Protein AF-A0A0Q6ZU58-F1 (afdb_monomer_lite)

Foldseek 3Di:
DDDDPVVVVVVVVCCVVVNDDDPVVVDDDPPDDDDDDDDDPVVVVVVVVVVQVVQWDWWADPVGDIDTDRHPPVQQPPWDADPPPRDTTGD

Structure (mmCIF, N/CA/C/O backbone):
data_AF-A0A0Q6ZU58-F1
#
_entry.id   AF-A0A0Q6ZU58-F1
#
loop_
_atom_site.group_PDB
_atom_site.id
_atom_site.type_symbol
_atom_site.label_atom_id
_atom_site.label_alt_id
_atom_site.label_comp_id
_atom_site.label_asym_id
_atom_site.label_entity_id
_atom_site.label_seq_id
_atom_site.pdbx_PDB_ins_code
_atom_site.Cartn_x
_atom_site.Cartn_y
_atom_site.Cartn_z
_atom_site.occupancy
_atom_site.B_iso_or_equiv
_atom_site.auth_seq_id
_atom_site.auth_comp_id
_atom_site.auth_asym_id
_atom_site.auth_atom_id
_atom_site.pdbx_PDB_model_num
ATOM 1 N N . MET A 1 1 ? 15.776 -33.821 -7.324 1.00 52.09 1 MET A N 1
ATOM 2 C CA . MET A 1 1 ? 16.567 -32.744 -7.964 1.00 52.09 1 MET A CA 1
ATOM 3 C C . MET A 1 1 ? 15.982 -32.500 -9.345 1.00 52.09 1 MET A C 1
ATOM 5 O O . MET A 1 1 ? 15.912 -33.447 -10.118 1.00 52.09 1 MET A O 1
ATOM 9 N N . SER A 1 2 ? 15.473 -31.302 -9.636 1.00 75.56 2 SER A N 1
ATOM 10 C CA . SER A 1 2 ? 14.962 -30.986 -10.976 1.00 75.56 2 SER A CA 1
ATOM 11 C C . SER A 1 2 ? 16.122 -30.931 -11.975 1.00 75.56 2 SER A C 1
ATOM 13 O O . SER A 1 2 ? 17.201 -30.425 -11.662 1.00 75.56 2 SER A O 1
ATOM 15 N N . ARG A 1 3 ? 15.921 -31.505 -13.167 1.00 83.94 3 ARG A N 1
ATOM 16 C CA . ARG A 1 3 ? 16.919 -31.528 -14.243 1.00 83.94 3 ARG A CA 1
ATOM 17 C C . ARG A 1 3 ? 17.286 -30.092 -14.626 1.00 83.94 3 ARG A C 1
ATOM 19 O O . ARG A 1 3 ? 16.400 -29.263 -14.826 1.00 83.94 3 ARG A O 1
ATOM 26 N N . VAL A 1 4 ? 18.583 -29.801 -14.716 1.00 82.62 4 VAL A N 1
ATOM 27 C CA . VAL A 1 4 ? 19.064 -28.477 -15.129 1.00 82.62 4 VAL A CA 1
ATOM 28 C C . VAL A 1 4 ? 18.704 -28.257 -16.595 1.00 82.62 4 VAL A C 1
ATOM 30 O O . VAL A 1 4 ? 19.122 -29.011 -17.473 1.00 82.62 4 VAL A O 1
ATOM 33 N N . ASP A 1 5 ? 17.928 -27.211 -16.857 1.00 89.19 5 ASP A N 1
ATOM 34 C CA . ASP A 1 5 ? 17.637 -26.750 -18.209 1.00 89.19 5 ASP A CA 1
ATOM 35 C C . ASP A 1 5 ? 18.824 -25.920 -18.728 1.00 89.19 5 ASP A C 1
ATOM 37 O O . ASP A 1 5 ? 18.967 -24.724 -18.448 1.00 89.19 5 ASP A O 1
ATOM 41 N N . HIS A 1 6 ? 19.716 -26.590 -19.459 1.00 91.81 6 HIS A N 1
ATOM 42 C CA . HIS A 1 6 ? 20.902 -25.976 -20.054 1.00 91.81 6 HIS A CA 1
ATOM 43 C C . HIS A 1 6 ? 20.555 -24.924 -21.107 1.00 91.81 6 HIS A C 1
ATOM 45 O O . HIS A 1 6 ? 21.298 -23.955 -21.249 1.00 91.81 6 HIS A O 1
ATOM 51 N N . HIS A 1 7 ? 19.426 -25.069 -21.807 1.00 90.81 7 HIS A N 1
ATOM 52 C CA . HIS A 1 7 ? 18.991 -24.090 -22.795 1.00 90.81 7 HIS A CA 1
ATOM 53 C C . HIS A 1 7 ? 18.695 -22.762 -22.099 1.00 90.81 7 HIS A C 1
ATOM 55 O O . HIS A 1 7 ? 19.299 -21.741 -22.422 1.00 90.81 7 HIS A O 1
ATOM 61 N N . ARG A 1 8 ? 17.866 -22.792 -21.049 1.00 89.50 8 ARG A N 1
ATOM 62 C CA . ARG A 1 8 ? 17.529 -21.594 -20.268 1.00 89.50 8 ARG A CA 1
ATOM 63 C C . ARG A 1 8 ? 18.757 -20.936 -19.633 1.00 89.50 8 ARG A C 1
ATOM 65 O O . ARG A 1 8 ? 18.835 -19.706 -19.589 1.00 89.50 8 ARG A O 1
ATOM 72 N N . ARG A 1 9 ? 19.718 -21.735 -19.153 1.00 90.56 9 ARG A N 1
ATOM 73 C CA . ARG A 1 9 ? 20.980 -21.232 -18.582 1.00 90.56 9 ARG A CA 1
ATOM 74 C C . ARG A 1 9 ? 21.839 -20.532 -19.635 1.00 90.56 9 ARG A C 1
ATOM 76 O O . ARG A 1 9 ? 22.240 -19.394 -19.421 1.00 90.56 9 ARG A O 1
ATOM 83 N N . ASN A 1 10 ? 22.035 -21.167 -20.788 1.00 92.44 10 ASN A N 1
ATOM 84 C CA . ASN A 1 10 ? 22.827 -20.613 -21.884 1.00 92.44 10 ASN A CA 1
ATOM 85 C C . ASN A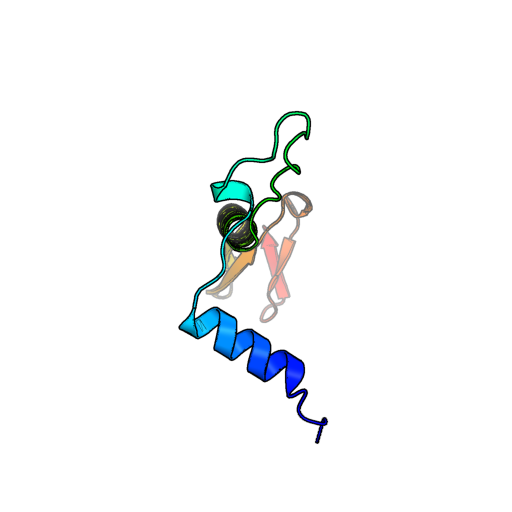 1 10 ? 22.193 -19.339 -22.461 1.00 92.44 10 ASN A C 1
ATOM 87 O O . ASN A 1 10 ? 22.906 -18.381 -22.749 1.00 92.44 10 ASN A O 1
ATOM 91 N N . THR A 1 11 ? 20.860 -19.289 -22.589 1.00 89.19 11 THR A N 1
ATOM 92 C CA . THR A 1 11 ? 20.150 -18.071 -23.013 1.00 89.19 11 THR A CA 1
ATOM 93 C C . THR A 1 11 ? 20.374 -16.930 -22.023 1.00 89.19 11 THR A C 1
ATOM 95 O O . THR A 1 11 ? 20.679 -15.816 -22.439 1.00 89.19 11 THR A O 1
ATOM 98 N N . ARG A 1 12 ? 20.274 -17.198 -20.714 1.00 88.81 12 ARG A N 1
ATOM 99 C CA . ARG A 1 12 ? 20.528 -16.192 -19.673 1.00 88.81 12 ARG A CA 1
ATOM 100 C C . ARG A 1 12 ? 21.963 -15.665 -19.730 1.00 88.81 12 ARG A C 1
ATOM 102 O O . ARG A 1 12 ? 22.151 -14.455 -19.667 1.00 88.81 12 ARG A O 1
ATOM 109 N N . ASP A 1 13 ? 22.948 -16.550 -19.865 1.00 92.00 13 ASP A N 1
ATOM 110 C CA . ASP A 1 13 ? 24.360 -16.159 -19.941 1.00 92.00 13 ASP A CA 1
ATOM 111 C C . ASP A 1 13 ? 24.651 -15.339 -21.200 1.00 92.00 13 ASP A C 1
ATOM 113 O O . ASP A 1 13 ? 25.391 -14.357 -21.141 1.00 92.00 13 ASP A O 1
ATOM 117 N N . ARG A 1 14 ? 24.030 -15.694 -22.333 1.00 89.75 14 ARG A N 1
ATOM 118 C CA . ARG A 1 14 ? 24.127 -14.914 -23.570 1.00 89.75 14 ARG A CA 1
ATOM 119 C C . ARG A 1 14 ? 23.585 -13.498 -23.374 1.00 89.75 14 ARG A C 1
ATOM 121 O O . ARG A 1 14 ? 24.313 -12.550 -23.647 1.00 89.75 14 ARG A O 1
ATOM 128 N N . VAL A 1 15 ? 22.366 -13.360 -22.846 1.00 90.75 15 VAL A N 1
ATOM 129 C CA . VAL A 1 15 ? 21.738 -12.051 -22.581 1.00 90.75 15 VAL A CA 1
ATOM 130 C C . VAL A 1 15 ? 22.561 -11.225 -21.588 1.00 90.75 15 VAL A C 1
ATOM 132 O O . VAL A 1 15 ? 22.708 -10.023 -21.763 1.00 90.75 15 VAL A O 1
ATOM 135 N N . ALA A 1 16 ? 23.149 -11.851 -20.565 1.00 87.19 16 ALA A N 1
ATOM 136 C CA . ALA A 1 16 ? 23.985 -11.145 -19.595 1.00 87.19 16 ALA A CA 1
ATOM 137 C C . ALA A 1 16 ? 25.301 -10.616 -20.194 1.00 87.19 16 ALA A C 1
ATOM 139 O O . ALA A 1 16 ? 25.774 -9.563 -19.778 1.00 87.19 16 ALA A O 1
ATOM 140 N N . ARG A 1 17 ? 25.906 -11.343 -21.145 1.00 89.50 17 ARG A N 1
ATOM 141 C CA . ARG A 1 17 ? 27.183 -10.960 -21.775 1.00 89.50 17 ARG A CA 1
ATOM 142 C C . ARG A 1 17 ? 27.018 -9.991 -22.938 1.00 89.50 17 ARG A C 1
ATOM 144 O O . ARG A 1 17 ? 27.834 -9.095 -23.095 1.00 89.50 17 ARG A O 1
ATOM 151 N N . GLN A 1 18 ? 26.023 -10.234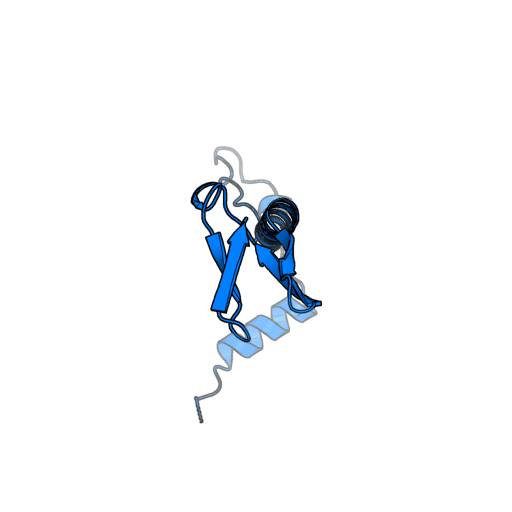 -23.783 1.00 89.38 18 GLN A N 1
ATOM 152 C CA . GLN A 1 18 ? 25.833 -9.520 -25.048 1.00 89.38 18 GLN A CA 1
ATOM 153 C C . GLN A 1 18 ? 24.749 -8.444 -24.949 1.00 89.38 18 GLN A C 1
ATOM 155 O O . GLN A 1 18 ? 24.599 -7.650 -25.869 1.00 89.38 18 GLN A O 1
ATOM 160 N N . GLY A 1 19 ? 24.008 -8.405 -23.839 1.00 82.81 19 GLY A N 1
ATOM 161 C CA . GLY A 1 19 ? 22.808 -7.593 -23.721 1.00 82.81 19 GLY A CA 1
ATOM 162 C C . GLY A 1 19 ? 21.632 -8.203 -24.482 1.00 82.81 19 GLY A C 1
ATOM 163 O O . GLY A 1 19 ? 21.669 -9.340 -24.961 1.00 82.81 19 GLY A O 1
ATOM 164 N N . SER A 1 20 ? 20.552 -7.437 -24.563 1.00 82.88 20 SER A N 1
ATOM 165 C CA . SER A 1 20 ? 19.405 -7.737 -25.411 1.00 82.88 20 SER A CA 1
ATOM 166 C C . SER A 1 20 ? 18.964 -6.456 -26.090 1.00 82.88 20 SER A C 1
ATOM 168 O O . SER A 1 20 ? 18.711 -5.467 -25.403 1.00 82.88 20 SER A O 1
ATOM 170 N N . ASP A 1 21 ? 18.819 -6.513 -27.404 1.00 76.62 21 ASP A N 1
ATOM 171 C CA . ASP A 1 21 ? 18.271 -5.423 -28.192 1.00 76.62 21 ASP A CA 1
ATOM 172 C C . ASP A 1 21 ? 16.763 -5.325 -27.959 1.00 76.62 21 ASP A C 1
ATOM 174 O O . ASP A 1 21 ? 16.015 -6.297 -28.116 1.00 76.62 21 ASP A O 1
ATOM 178 N N . ASN A 1 22 ? 16.305 -4.149 -27.542 1.00 71.94 22 ASN A N 1
ATOM 179 C CA . ASN A 1 22 ? 14.887 -3.889 -27.386 1.00 71.94 22 ASN A CA 1
ATOM 180 C C . ASN A 1 22 ? 14.321 -3.470 -28.740 1.00 71.94 22 ASN A C 1
ATOM 182 O O . ASN A 1 22 ? 14.703 -2.445 -29.287 1.00 71.94 22 ASN A O 1
ATOM 186 N N . ILE A 1 23 ? 13.363 -4.230 -29.269 1.00 68.88 23 ILE A N 1
ATOM 187 C CA . ILE A 1 23 ? 12.728 -3.925 -30.560 1.00 68.88 23 ILE A CA 1
ATOM 188 C C . ILE A 1 23 ? 12.033 -2.553 -30.590 1.00 68.88 23 ILE A C 1
ATOM 190 O O . ILE A 1 23 ? 11.789 -2.009 -31.662 1.00 68.88 23 ILE A O 1
ATOM 194 N N . LEU A 1 24 ? 11.733 -1.977 -29.422 1.00 63.66 24 LEU A N 1
ATOM 195 C CA . LEU A 1 24 ? 11.224 -0.610 -29.310 1.00 63.66 24 LEU A CA 1
ATOM 196 C C . LEU A 1 24 ? 12.281 0.450 -29.665 1.00 63.66 24 LEU A C 1
ATOM 198 O O . LEU A 1 24 ? 11.899 1.533 -30.100 1.00 63.66 24 LEU A O 1
ATOM 202 N N . ASP A 1 25 ? 13.572 0.141 -29.523 1.00 68.38 25 ASP A N 1
ATOM 203 C CA . ASP A 1 25 ? 14.679 1.075 -29.770 1.00 68.38 25 ASP A CA 1
ATOM 204 C C . ASP A 1 25 ? 15.015 1.188 -31.268 1.00 68.38 25 ASP A C 1
ATOM 206 O O . ASP A 1 25 ? 15.576 2.188 -31.707 1.00 68.38 25 ASP A O 1
ATOM 210 N N . PHE A 1 26 ? 14.634 0.189 -32.072 1.00 67.44 26 PHE A N 1
ATOM 211 C CA . PHE A 1 26 ? 14.954 0.123 -33.505 1.00 67.44 26 PHE A CA 1
ATOM 212 C C . PHE A 1 26 ? 13.879 0.733 -34.412 1.00 67.44 26 PHE A C 1
ATOM 214 O O . PHE A 1 26 ? 14.080 0.817 -35.622 1.00 67.44 26 PHE A O 1
ATOM 221 N N . GLY A 1 27 ? 12.755 1.183 -33.841 1.00 60.25 27 GLY A N 1
ATOM 222 C CA . GLY A 1 27 ? 11.578 1.582 -34.608 1.00 60.25 27 GLY A CA 1
ATOM 223 C C . GLY A 1 27 ? 10.947 0.385 -35.328 1.00 60.25 27 GLY A C 1
ATOM 224 O O . GLY A 1 27 ? 11.615 -0.538 -35.788 1.00 60.25 27 GLY A O 1
ATOM 225 N N . LEU A 1 28 ? 9.620 0.351 -35.415 1.00 65.44 28 LEU A N 1
ATOM 226 C CA . LEU A 1 28 ? 8.972 -0.685 -36.219 1.00 65.44 28 LEU A CA 1
ATOM 227 C C . LEU A 1 28 ? 9.140 -0.361 -37.707 1.00 65.44 28 LEU A C 1
ATOM 229 O O . LEU A 1 28 ? 9.039 0.814 -38.074 1.00 65.44 28 LEU A O 1
ATOM 233 N N . PRO A 1 29 ? 9.347 -1.368 -38.576 1.00 66.50 29 PRO A N 1
ATOM 234 C CA . PRO A 1 29 ? 9.261 -1.152 -40.014 1.00 66.50 29 PRO A CA 1
ATOM 235 C C . PRO A 1 29 ? 7.901 -0.517 -40.345 1.00 66.50 29 PRO A C 1
ATOM 237 O O . PRO A 1 29 ? 6.873 -0.878 -39.762 1.00 66.50 29 PRO A O 1
ATOM 240 N N . GLY A 1 30 ? 7.918 0.485 -41.230 1.00 67.50 30 GLY A N 1
ATOM 241 C CA . GLY A 1 30 ? 6.763 1.339 -41.512 1.00 67.50 30 GLY A CA 1
ATOM 242 C C . GLY A 1 30 ? 5.488 0.544 -41.819 1.00 67.50 30 GLY A C 1
ATOM 243 O O . GLY A 1 30 ? 5.525 -0.445 -42.545 1.00 67.50 30 GLY A O 1
ATOM 244 N N . GLY A 1 31 ? 4.359 0.985 -41.256 1.00 68.06 31 GLY A N 1
ATOM 245 C CA . GLY A 1 31 ? 3.041 0.359 -41.440 1.00 68.06 31 GLY A CA 1
ATOM 246 C C . GLY A 1 31 ? 2.563 -0.520 -40.279 1.00 68.06 31 GLY A C 1
ATOM 247 O O . GLY A 1 31 ? 1.407 -0.935 -40.282 1.00 68.06 31 GLY A O 1
ATOM 248 N N . LEU A 1 32 ? 3.396 -0.766 -39.261 1.00 71.50 32 LEU A N 1
ATOM 249 C CA . LEU A 1 32 ? 2.998 -1.495 -38.053 1.00 71.50 32 LEU A CA 1
ATOM 250 C C . LEU A 1 32 ? 2.773 -0.548 -36.873 1.00 71.50 32 LEU A C 1
ATOM 252 O O . LEU A 1 32 ? 3.629 0.266 -36.527 1.00 71.50 32 LEU A O 1
ATOM 256 N N . THR A 1 33 ? 1.618 -0.675 -36.219 1.00 70.94 33 THR A N 1
ATOM 257 C CA . THR A 1 33 ? 1.337 0.047 -34.977 1.00 70.94 33 THR A CA 1
ATOM 258 C C . THR A 1 33 ? 2.162 -0.563 -33.842 1.00 70.94 33 THR A C 1
ATOM 260 O O . THR A 1 33 ? 2.111 -1.784 -33.654 1.00 70.94 33 THR A O 1
ATOM 263 N N . PRO A 1 34 ? 2.903 0.238 -33.055 1.00 69.56 34 PRO A N 1
ATOM 264 C CA . PRO A 1 34 ? 3.630 -0.294 -31.919 1.00 69.56 34 PRO A CA 1
ATOM 265 C C . PRO A 1 34 ? 2.718 -0.995 -30.916 1.00 69.56 34 PRO A C 1
ATOM 267 O O . PRO A 1 34 ? 1.636 -0.483 -30.610 1.00 69.56 34 PRO A O 1
ATOM 270 N N . PRO A 1 35 ? 3.140 -2.158 -30.378 1.00 76.62 35 PRO A N 1
ATOM 271 C CA . PRO A 1 35 ? 2.418 -2.805 -29.299 1.00 76.62 35 PRO A CA 1
ATOM 272 C C . PRO A 1 35 ? 2.237 -1.829 -28.140 1.00 76.62 35 PRO A C 1
ATOM 274 O O . PRO A 1 35 ? 3.179 -1.144 -27.735 1.00 76.62 35 PRO A O 1
ATOM 277 N N . ARG A 1 36 ? 1.029 -1.787 -27.574 1.00 79.75 36 ARG A N 1
ATOM 278 C CA . ARG A 1 36 ? 0.745 -0.961 -26.399 1.00 79.75 36 ARG A CA 1
ATOM 279 C C . ARG A 1 36 ? 1.692 -1.363 -25.269 1.00 79.75 36 ARG A C 1
ATOM 281 O O . ARG A 1 36 ? 1.619 -2.489 -24.771 1.00 79.75 36 ARG A O 1
ATOM 288 N N . GLN A 1 37 ? 2.572 -0.445 -24.871 1.00 78.88 37 GLN A N 1
ATOM 289 C CA . GLN A 1 37 ? 3.498 -0.691 -23.773 1.00 78.88 37 GLN A CA 1
ATOM 290 C C . GLN A 1 37 ? 2.706 -0.956 -22.494 1.00 78.88 37 GLN A C 1
ATOM 292 O O . GLN A 1 37 ? 1.843 -0.174 -22.090 1.00 78.88 37 GLN A O 1
ATOM 297 N N . ARG A 1 38 ? 2.974 -2.106 -21.876 1.00 82.50 38 ARG A N 1
ATOM 298 C CA . ARG A 1 38 ? 2.402 -2.447 -20.576 1.00 82.50 38 ARG A CA 1
ATOM 299 C C . ARG A 1 38 ? 3.216 -1.762 -19.489 1.00 82.50 38 ARG A C 1
ATOM 301 O O . ARG A 1 38 ? 4.439 -1.694 -19.577 1.00 82.50 38 ARG A O 1
ATOM 308 N N . VAL A 1 39 ? 2.523 -1.312 -18.449 1.00 87.38 39 VAL A N 1
ATOM 309 C CA . VAL A 1 39 ? 3.146 -0.774 -17.238 1.00 87.38 39 VAL A CA 1
ATOM 310 C C . VAL A 1 39 ? 4.143 -1.803 -16.701 1.00 87.38 39 VAL A C 1
ATOM 312 O O . VAL A 1 39 ? 3.835 -2.996 -16.604 1.00 87.38 39 VAL A O 1
ATOM 315 N N . THR A 1 40 ? 5.362 -1.357 -16.402 1.00 90.19 40 THR A N 1
ATOM 316 C CA . THR A 1 40 ? 6.407 -2.259 -15.917 1.00 90.19 40 THR A CA 1
ATOM 317 C C . THR A 1 40 ? 6.028 -2.835 -14.553 1.00 90.19 40 THR A C 1
ATOM 319 O O . THR A 1 40 ? 5.315 -2.224 -13.758 1.00 90.19 40 THR A O 1
ATOM 322 N N . LYS A 1 41 ? 6.563 -4.012 -14.221 1.00 90.94 41 LYS A N 1
ATOM 323 C CA . LYS A 1 41 ? 6.368 -4.590 -12.884 1.00 90.94 41 LYS A CA 1
ATOM 324 C C . LYS A 1 41 ? 6.918 -3.685 -11.773 1.00 90.94 41 LYS A C 1
ATOM 326 O O . LYS A 1 41 ? 6.387 -3.699 -10.667 1.00 90.94 41 LYS A O 1
ATOM 331 N N . ALA A 1 42 ? 7.986 -2.937 -12.054 1.00 89.56 42 ALA A N 1
ATOM 332 C CA . ALA A 1 42 ? 8.591 -2.013 -11.101 1.00 89.56 42 ALA A CA 1
ATOM 333 C C . ALA A 1 42 ? 7.657 -0.834 -10.798 1.00 89.56 42 ALA A C 1
ATOM 335 O O . ALA A 1 42 ? 7.407 -0.551 -9.631 1.00 89.56 42 ALA A O 1
ATOM 336 N N . SER A 1 43 ? 7.066 -0.224 -11.828 1.00 89.94 43 SER A N 1
ATOM 337 C CA . SER A 1 43 ? 6.101 0.864 -11.642 1.00 89.94 43 SER A CA 1
ATOM 338 C C . SER A 1 43 ? 4.830 0.392 -10.933 1.00 89.94 43 SER A C 1
ATOM 340 O O . SER A 1 43 ? 4.395 1.048 -9.997 1.00 89.94 43 SER A O 1
ATOM 342 N N . LEU A 1 44 ? 4.317 -0.805 -11.248 1.00 93.12 44 LEU A N 1
ATOM 343 C CA . LEU A 1 44 ? 3.180 -1.376 -10.507 1.00 93.12 44 LEU A CA 1
ATOM 344 C C . LEU A 1 44 ? 3.491 -1.599 -9.017 1.00 93.12 44 LEU A C 1
ATOM 346 O O . LEU A 1 44 ? 2.621 -1.420 -8.171 1.00 93.12 44 LEU A O 1
ATOM 350 N N . ARG A 1 45 ? 4.724 -1.991 -8.671 1.00 92.12 45 ARG A N 1
ATOM 351 C CA . ARG A 1 45 ? 5.139 -2.119 -7.263 1.00 92.12 45 ARG A CA 1
ATOM 352 C C . ARG A 1 45 ? 5.194 -0.764 -6.562 1.00 92.12 45 ARG A C 1
ATOM 354 O O . ARG A 1 45 ? 4.689 -0.660 -5.453 1.00 92.12 45 ARG A O 1
ATOM 361 N N . ALA A 1 46 ? 5.737 0.258 -7.220 1.00 90.25 46 ALA A N 1
ATOM 362 C CA . ALA A 1 46 ? 5.791 1.614 -6.676 1.00 90.25 46 ALA A CA 1
ATOM 363 C C . ALA A 1 46 ? 4.382 2.207 -6.455 1.00 90.25 46 ALA A C 1
ATOM 365 O O . ALA A 1 46 ? 4.104 2.817 -5.422 1.00 90.25 46 ALA A O 1
ATOM 366 N N . GLU A 1 47 ? 3.458 1.976 -7.389 1.00 89.88 47 GLU A N 1
ATOM 367 C CA . GLU A 1 47 ? 2.049 2.365 -7.245 1.00 89.88 47 GLU A CA 1
ATOM 368 C C . GLU A 1 47 ? 1.379 1.651 -6.061 1.00 89.88 47 GLU A C 1
ATOM 370 O O . GLU A 1 47 ? 0.668 2.274 -5.274 1.00 89.88 47 GLU A O 1
ATOM 375 N N . LEU A 1 48 ? 1.645 0.354 -5.875 1.00 89.62 48 LEU A N 1
ATOM 376 C CA . LEU A 1 48 ? 1.130 -0.390 -4.723 1.00 89.62 48 LEU A CA 1
ATOM 377 C C . LEU A 1 48 ? 1.712 0.117 -3.402 1.00 89.62 48 LEU A C 1
ATOM 379 O O . LEU A 1 48 ? 0.965 0.294 -2.443 1.00 89.62 48 LEU A O 1
ATOM 383 N N . GLU A 1 49 ? 3.015 0.380 -3.342 1.00 89.56 49 GLU A N 1
ATOM 384 C CA . GLU A 1 49 ? 3.669 0.916 -2.146 1.00 89.56 49 GLU A CA 1
ATOM 385 C C . GLU A 1 49 ? 3.064 2.267 -1.749 1.00 89.56 49 GLU A C 1
ATOM 387 O O . GLU A 1 49 ? 2.619 2.435 -0.612 1.00 89.56 49 GLU A O 1
ATOM 392 N N . THR A 1 50 ? 2.928 3.197 -2.695 1.00 88.06 50 THR A N 1
ATOM 393 C CA . THR A 1 50 ? 2.304 4.503 -2.427 1.00 88.06 50 THR A CA 1
ATOM 394 C C . THR A 1 50 ? 0.845 4.374 -1.979 1.00 88.06 50 THR A C 1
ATOM 396 O O . THR A 1 50 ? 0.455 4.999 -0.989 1.00 88.06 50 THR A O 1
ATOM 399 N N . ALA A 1 51 ? 0.056 3.508 -2.621 1.00 87.31 51 ALA A N 1
ATOM 400 C CA . ALA A 1 51 ? -1.321 3.238 -2.214 1.00 87.31 51 ALA A CA 1
ATOM 401 C C . ALA A 1 51 ? -1.403 2.630 -0.803 1.00 87.31 51 ALA A C 1
ATOM 403 O O . ALA A 1 51 ? -2.252 3.033 -0.007 1.00 87.31 51 ALA A O 1
ATOM 404 N N . THR A 1 52 ? -0.508 1.696 -0.458 1.00 87.12 52 THR A N 1
ATOM 405 C CA . THR A 1 52 ? -0.469 1.096 0.885 1.00 87.12 52 THR A CA 1
ATOM 406 C C . THR A 1 52 ? -0.128 2.119 1.962 1.00 87.12 52 THR A C 1
ATOM 408 O O . THR A 1 52 ? -0.805 2.153 2.987 1.00 87.12 52 THR A O 1
ATOM 411 N N . VAL A 1 53 ? 0.831 3.016 1.716 1.00 84.62 53 VAL A N 1
ATOM 412 C CA . VAL A 1 53 ? 1.189 4.084 2.662 1.00 84.62 53 VAL A CA 1
ATOM 413 C C . VAL A 1 53 ? -0.005 4.999 2.950 1.00 84.62 53 VAL A C 1
ATOM 415 O O . VAL A 1 53 ? -0.268 5.325 4.107 1.00 84.62 53 VAL A O 1
ATOM 418 N N . GLN A 1 54 ? -0.781 5.363 1.924 1.00 85.06 54 GLN A N 1
ATOM 419 C CA . GLN A 1 54 ? -1.956 6.231 2.078 1.00 85.06 54 GLN A CA 1
ATOM 420 C C . GLN A 1 54 ? -3.052 5.626 2.969 1.00 85.06 54 GLN A C 1
ATOM 422 O O . GLN A 1 54 ? -3.779 6.361 3.644 1.00 85.06 54 GLN A O 1
ATOM 427 N N . ILE A 1 55 ? -3.185 4.297 2.972 1.00 86.44 55 ILE A N 1
ATOM 428 C CA . ILE A 1 55 ? -4.202 3.590 3.763 1.00 86.44 55 ILE A CA 1
ATOM 429 C C . ILE A 1 55 ? -3.681 3.106 5.120 1.00 86.44 55 ILE A C 1
ATOM 431 O O . ILE A 1 55 ? -4.484 2.750 5.982 1.00 86.44 55 ILE A O 1
ATOM 435 N N . THR A 1 56 ? -2.365 3.076 5.341 1.00 90.12 56 THR A N 1
ATOM 436 C CA . THR A 1 56 ? -1.794 2.667 6.631 1.00 90.12 56 THR A CA 1
ATOM 437 C C . THR A 1 56 ? -1.973 3.731 7.707 1.00 90.12 56 THR A C 1
ATOM 439 O O . THR A 1 56 ? -1.659 4.903 7.510 1.00 90.12 56 THR A O 1
ATOM 442 N N . ARG A 1 57 ? -2.460 3.312 8.877 1.00 88.38 57 ARG A N 1
ATOM 443 C CA . ARG A 1 57 ? -2.603 4.145 10.076 1.00 88.38 57 ARG A CA 1
ATOM 444 C C . ARG A 1 57 ? -1.951 3.456 11.269 1.00 88.38 57 ARG A C 1
ATOM 446 O O . ARG A 1 57 ? -1.890 2.227 11.333 1.00 88.38 57 ARG A O 1
ATOM 453 N N . LEU A 1 58 ? -1.489 4.261 12.222 1.00 90.31 58 LEU A N 1
ATOM 454 C CA . LEU A 1 58 ? -1.073 3.793 13.540 1.00 90.31 58 LEU A CA 1
ATOM 455 C C . LEU A 1 58 ? -2.277 3.847 14.485 1.00 90.31 58 LEU A C 1
ATOM 457 O O . LEU A 1 58 ? -2.896 4.898 14.635 1.00 90.31 58 LEU A O 1
ATOM 461 N N . ILE A 1 59 ? -2.595 2.721 15.115 1.00 88.88 59 ILE A N 1
ATOM 462 C CA . ILE A 1 59 ? -3.769 2.565 15.975 1.00 88.88 59 ILE A CA 1
ATOM 463 C C . ILE A 1 59 ? -3.303 2.259 17.388 1.00 88.88 59 ILE A C 1
ATOM 465 O O . ILE A 1 59 ? -2.441 1.399 17.592 1.00 88.88 59 ILE A O 1
ATOM 469 N N . HIS A 1 60 ? -3.896 2.949 18.358 1.00 90.19 60 HIS A N 1
ATOM 470 C CA . HIS A 1 60 ? -3.566 2.832 19.771 1.00 90.19 60 HIS A CA 1
ATOM 471 C C . HIS A 1 60 ? -4.718 2.198 20.540 1.00 90.19 60 HIS A C 1
ATOM 473 O O . HIS A 1 60 ? -5.852 2.665 20.483 1.00 90.19 60 HIS A O 1
ATOM 479 N N . CYS A 1 61 ? -4.422 1.143 21.291 1.00 90.69 61 CYS A N 1
ATOM 480 C CA . CYS A 1 61 ? -5.368 0.554 22.224 1.00 90.69 61 CYS A CA 1
ATOM 481 C C . CYS A 1 61 ? -5.209 1.163 23.622 1.00 90.69 61 CYS A C 1
ATOM 483 O O . CYS A 1 61 ? -4.108 1.530 24.027 1.00 90.69 61 CYS A O 1
ATOM 485 N N . GLN A 1 62 ? -6.295 1.187 24.397 1.00 85.81 62 GLN A N 1
ATOM 486 C CA . GLN A 1 62 ? -6.312 1.673 25.783 1.00 85.81 62 GLN A CA 1
ATOM 487 C C . GLN A 1 62 ? -5.358 0.904 26.711 1.00 85.81 62 GLN A C 1
ATOM 489 O O . GLN A 1 62 ? -4.859 1.459 27.680 1.00 85.81 62 GLN A O 1
ATOM 494 N N . CYS A 1 63 ? -5.052 -0.355 26.395 1.00 88.88 63 CYS A N 1
ATOM 495 C CA . CYS A 1 63 ? -4.071 -1.157 27.130 1.00 88.88 63 CYS A CA 1
ATOM 496 C C . CYS A 1 63 ? -2.601 -0.823 26.789 1.00 88.88 63 CYS A C 1
ATOM 498 O O . CYS A 1 63 ? -1.703 -1.539 27.220 1.00 88.88 63 CYS A O 1
ATOM 500 N N . GLY A 1 64 ? -2.341 0.217 25.986 1.00 87.81 64 GLY A N 1
ATOM 501 C CA . GLY A 1 64 ? -0.995 0.688 25.636 1.00 87.81 64 GLY A CA 1
ATOM 502 C C . GLY A 1 64 ? -0.374 0.036 24.394 1.00 87.81 64 GLY 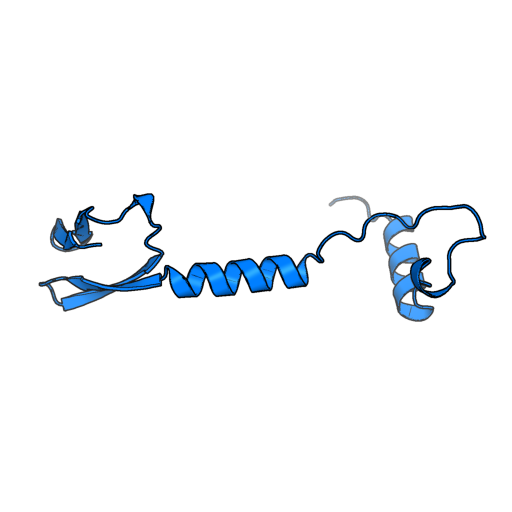A C 1
ATOM 503 O O . GLY A 1 64 ? 0.717 0.423 23.976 1.00 87.81 64 GLY A O 1
ATOM 504 N N . HIS A 1 65 ? -1.051 -0.925 23.759 1.00 88.12 65 HIS A N 1
ATOM 505 C CA . HIS A 1 65 ? -0.558 -1.541 22.525 1.00 88.12 65 HIS A CA 1
ATOM 506 C C . HIS A 1 65 ? -0.764 -0.637 21.306 1.00 88.12 65 HIS A C 1
ATOM 508 O O . HIS A 1 65 ? -1.774 0.060 21.190 1.00 88.12 65 HIS A O 1
ATOM 514 N N . ARG A 1 66 ? 0.179 -0.717 20.364 1.00 90.19 66 ARG A N 1
ATOM 515 C CA . ARG A 1 66 ? 0.138 -0.010 19.082 1.00 90.19 66 ARG A CA 1
ATOM 516 C C . ARG A 1 66 ? 0.299 -0.982 17.922 1.00 90.19 66 ARG A C 1
ATOM 518 O O . ARG A 1 66 ? 1.097 -1.913 18.015 1.00 90.19 66 ARG A O 1
ATOM 525 N N . ALA A 1 67 ? -0.438 -0.751 16.842 1.00 88.00 67 ALA A N 1
ATOM 526 C CA . ALA A 1 67 ? -0.328 -1.522 15.610 1.00 88.00 67 ALA A CA 1
ATOM 527 C C . ALA A 1 67 ? -0.374 -0.593 14.396 1.00 88.00 67 ALA A C 1
ATOM 529 O O . ALA A 1 67 ? -1.171 0.344 14.360 1.00 88.00 67 ALA A O 1
ATOM 530 N N . THR A 1 68 ? 0.468 -0.871 13.403 1.00 90.75 68 THR A N 1
ATOM 531 C CA . THR A 1 68 ? 0.395 -0.228 12.087 1.00 90.75 68 THR A CA 1
ATOM 532 C C . THR A 1 68 ? -0.440 -1.119 11.185 1.00 90.75 68 THR A C 1
ATOM 534 O O . THR A 1 68 ? -0.061 -2.262 10.931 1.00 90.75 68 THR A O 1
ATOM 537 N N . VAL A 1 69 ? -1.590 -0.624 10.733 1.00 88.44 69 VAL A N 1
ATOM 538 C CA . VAL A 1 69 ? -2.564 -1.426 9.982 1.00 88.44 69 VAL A CA 1
ATOM 539 C C . VAL A 1 69 ? -3.010 -0.661 8.743 1.00 88.44 69 VAL A C 1
ATOM 541 O O . VAL A 1 69 ? -3.267 0.539 8.806 1.00 88.44 69 VAL A O 1
ATOM 544 N N . ALA A 1 70 ? -3.102 -1.351 7.608 1.00 90.38 70 ALA A N 1
ATOM 545 C CA . ALA A 1 70 ? -3.710 -0.814 6.397 1.00 90.38 70 ALA A CA 1
ATOM 546 C C . ALA A 1 70 ? -5.238 -0.840 6.539 1.00 90.38 70 ALA A C 1
ATOM 548 O O . ALA A 1 70 ? -5.826 -1.916 6.639 1.00 90.38 70 ALA A O 1
ATOM 549 N N . ILE A 1 71 ? -5.876 0.331 6.552 1.00 88.12 71 ILE A N 1
ATOM 550 C CA . ILE A 1 71 ? -7.331 0.462 6.663 1.00 88.12 71 ILE A CA 1
ATOM 551 C C . ILE A 1 71 ? -7.886 0.883 5.301 1.00 88.12 71 ILE A C 1
ATOM 553 O O . ILE A 1 71 ? -7.866 2.070 4.958 1.00 88.12 71 ILE A O 1
ATOM 557 N N . PRO A 1 72 ? -8.387 -0.070 4.495 1.00 87.56 72 PRO A N 1
ATOM 558 C CA . PRO A 1 72 ? -9.045 0.263 3.241 1.00 87.56 72 PRO A CA 1
ATOM 559 C C . PRO A 1 72 ? -10.347 1.033 3.503 1.00 87.56 72 PRO A C 1
ATOM 561 O O . PRO A 1 72 ? -10.954 0.924 4.569 1.00 87.56 72 PRO A O 1
ATOM 564 N N . ALA A 1 73 ? -10.830 1.779 2.505 1.00 85.38 73 ALA A N 1
ATOM 565 C CA . ALA A 1 73 ? -12.048 2.587 2.634 1.00 85.38 73 ALA A CA 1
ATOM 566 C C . ALA A 1 73 ? -13.279 1.769 3.078 1.00 85.38 73 ALA A C 1
ATOM 568 O O . ALA A 1 73 ? -14.106 2.269 3.835 1.00 85.38 73 ALA A O 1
ATOM 569 N N . SER A 1 74 ? -13.354 0.494 2.684 1.00 87.25 74 SER A N 1
ATOM 570 C CA . SER A 1 74 ? -14.395 -0.459 3.093 1.00 87.25 74 SER A CA 1
ATOM 571 C C . SER A 1 74 ? -14.437 -0.748 4.597 1.00 87.25 74 SER A C 1
ATOM 573 O O . SER A 1 74 ? -15.400 -1.336 5.083 1.00 87.25 74 SER A O 1
ATOM 575 N N . TRP A 1 75 ? -13.375 -0.420 5.334 1.00 86.44 75 TRP A N 1
ATOM 576 C CA . TRP A 1 75 ? -13.273 -0.632 6.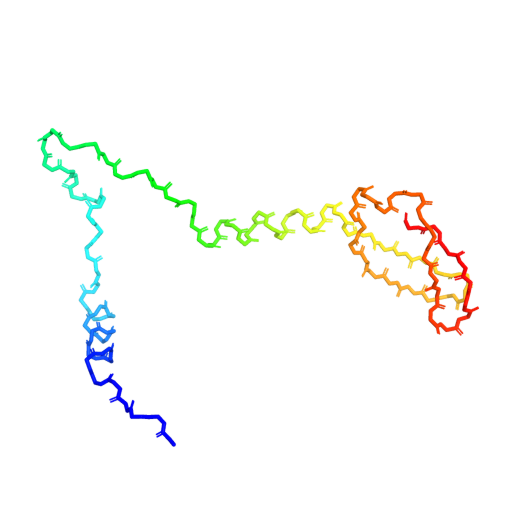779 1.00 86.44 75 TRP A CA 1
ATOM 577 C C . TRP A 1 75 ? -13.497 0.646 7.589 1.00 86.44 75 TRP A C 1
ATOM 579 O O . TRP A 1 75 ? -13.489 0.580 8.817 1.00 86.44 75 TRP A O 1
ATOM 589 N N . ARG A 1 76 ? -13.741 1.793 6.940 1.00 83.19 76 ARG A N 1
ATOM 590 C CA . ARG A 1 76 ? -14.075 3.036 7.648 1.00 83.19 76 ARG A CA 1
ATOM 591 C C . ARG A 1 76 ? -15.284 2.819 8.560 1.00 83.19 76 ARG A C 1
ATOM 593 O O . ARG A 1 76 ? -16.292 2.259 8.139 1.00 83.19 76 ARG A O 1
ATOM 600 N N . GLY A 1 77 ? -15.164 3.256 9.813 1.00 83.75 77 GLY A N 1
ATOM 601 C CA . GLY A 1 77 ? -16.215 3.120 10.826 1.00 83.75 77 GLY A CA 1
ATOM 602 C C . GLY A 1 77 ? -16.323 1.730 11.461 1.00 83.75 77 GLY A C 1
ATOM 603 O O . GLY A 1 77 ? -17.169 1.527 12.330 1.00 83.75 77 GLY A O 1
ATOM 604 N N . ARG A 1 78 ? -15.478 0.763 11.075 1.00 89.69 78 ARG A N 1
ATOM 605 C CA . ARG A 1 78 ? -15.387 -0.516 11.789 1.00 89.69 78 ARG A CA 1
ATOM 606 C C . ARG A 1 78 ? -14.567 -0.367 13.065 1.00 89.69 78 ARG A C 1
ATOM 608 O O . ARG A 1 78 ? -13.698 0.492 13.176 1.00 89.69 78 ARG A O 1
ATOM 615 N N . MET A 1 79 ? -14.829 -1.257 14.019 1.00 90.88 79 MET A N 1
ATOM 616 C CA . MET A 1 79 ? -13.998 -1.395 15.209 1.00 90.88 79 MET A CA 1
ATOM 617 C C . MET A 1 79 ? -13.048 -2.580 15.061 1.00 90.88 79 MET A C 1
ATOM 619 O O . MET A 1 79 ? -13.460 -3.676 14.681 1.00 90.88 79 MET A O 1
ATOM 623 N N . LEU A 1 80 ? -11.790 -2.364 15.414 1.00 89.94 80 LEU A N 1
ATOM 624 C CA . LEU A 1 80 ? -10.761 -3.383 15.524 1.00 89.94 80 LEU A CA 1
ATOM 625 C C . LEU A 1 80 ? -10.718 -3.921 16.950 1.00 89.94 80 LEU A C 1
ATOM 627 O O . LEU A 1 80 ? -10.879 -3.175 17.914 1.00 89.94 80 LEU A O 1
ATOM 631 N N . LYS A 1 81 ? -10.489 -5.225 17.086 1.00 91.56 81 LYS A N 1
ATOM 632 C CA . LYS A 1 81 ? -10.361 -5.899 18.378 1.00 91.56 81 LYS A CA 1
ATOM 633 C C . LYS A 1 81 ? -8.883 -6.020 18.745 1.00 91.56 81 LYS A C 1
ATOM 635 O O . LYS A 1 81 ? -8.096 -6.542 17.958 1.00 91.56 81 LYS A O 1
ATOM 640 N N . CYS A 1 82 ? -8.505 -5.570 19.939 1.00 91.06 82 CYS A N 1
ATOM 641 C CA . CYS A 1 82 ? -7.173 -5.841 20.471 1.00 91.06 82 CYS A CA 1
ATOM 642 C C . CYS A 1 82 ? -7.042 -7.329 20.816 1.00 91.06 82 CYS A C 1
ATOM 644 O O . CYS A 1 82 ? -7.858 -7.849 21.567 1.00 91.06 82 CYS A O 1
ATOM 646 N N . SER A 1 83 ? -5.998 -8.003 20.332 1.00 88.75 83 SER A N 1
ATOM 647 C CA . SER 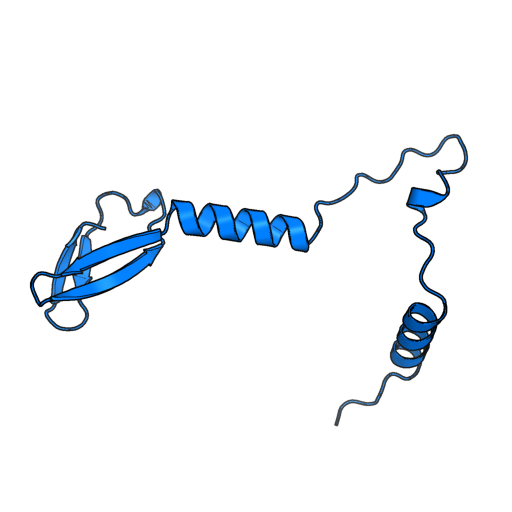A 1 83 ? -5.756 -9.425 20.623 1.00 88.75 83 SER A CA 1
ATOM 648 C C . SER A 1 83 ? -5.363 -9.717 22.075 1.00 88.75 83 SER A C 1
ATOM 650 O O . SER A 1 83 ? -5.373 -10.875 22.478 1.00 88.75 83 SER A O 1
ATOM 652 N N . LYS A 1 84 ? -4.977 -8.693 22.850 1.00 88.88 84 LYS A N 1
ATOM 653 C CA . LYS A 1 84 ? -4.521 -8.846 24.240 1.00 88.88 84 LYS A CA 1
ATOM 654 C C . LYS A 1 84 ? -5.604 -8.565 25.278 1.00 88.88 84 LYS A C 1
ATOM 656 O O . LYS A 1 84 ? -5.697 -9.299 26.250 1.00 88.88 84 LYS A O 1
ATOM 661 N N . CYS A 1 85 ? -6.365 -7.481 25.117 1.00 91.12 85 CYS A N 1
ATOM 662 C CA . CYS A 1 85 ? -7.363 -7.051 26.105 1.00 91.12 85 CYS A CA 1
ATOM 663 C C . CYS A 1 85 ? -8.803 -7.106 25.590 1.00 91.12 85 CYS A C 1
ATOM 665 O O . CYS A 1 85 ? -9.706 -6.641 26.277 1.00 91.12 85 CYS A O 1
ATOM 667 N N . ASP A 1 86 ? -9.016 -7.588 24.364 1.00 90.00 86 ASP A N 1
ATOM 668 C CA . ASP A 1 86 ? -10.321 -7.693 23.708 1.00 90.00 86 ASP A CA 1
ATOM 669 C C . ASP A 1 86 ? -11.105 -6.377 23.537 1.00 90.00 86 ASP A C 1
ATOM 671 O O . ASP A 1 86 ? -12.198 -6.375 22.964 1.00 90.00 86 ASP A O 1
ATOM 675 N N . ALA A 1 87 ? -10.523 -5.241 23.934 1.00 88.25 87 ALA A N 1
ATOM 676 C CA . ALA A 1 87 ? -11.111 -3.925 23.754 1.00 88.25 87 ALA A CA 1
ATOM 677 C C . ALA A 1 87 ? -11.252 -3.580 22.268 1.00 88.25 87 ALA A C 1
ATOM 679 O O . ALA A 1 87 ? -10.405 -3.923 21.432 1.00 88.25 87 ALA A O 1
ATOM 680 N N . ARG A 1 88 ? -12.334 -2.867 21.952 1.00 91.06 88 ARG A N 1
ATOM 681 C CA . ARG A 1 88 ? -12.644 -2.408 20.602 1.00 91.06 88 ARG A CA 1
ATOM 682 C C . ARG A 1 88 ? -12.129 -0.986 20.401 1.00 91.06 88 ARG A C 1
ATOM 684 O O . ARG A 1 88 ? -12.448 -0.099 21.185 1.00 91.06 88 ARG A O 1
ATOM 691 N N . VAL A 1 89 ? -11.355 -0.775 19.344 1.00 88.94 89 VAL A N 1
ATOM 692 C CA . VAL A 1 89 ? -10.746 0.511 18.978 1.00 88.94 89 VAL A CA 1
ATOM 693 C C . VAL A 1 89 ? -11.244 0.890 17.583 1.00 88.94 89 VAL A C 1
ATOM 695 O O . VAL A 1 89 ? -11.367 -0.007 16.749 1.00 88.94 89 VAL A O 1
ATOM 698 N N . PRO A 1 90 ? -11.573 2.158 17.292 1.00 85.88 90 PRO A N 1
ATOM 699 C CA . PRO A 1 90 ? -11.893 2.558 15.923 1.00 85.88 90 PRO A CA 1
ATOM 700 C C . PRO A 1 90 ? -10.724 2.244 14.975 1.00 85.88 90 PRO A C 1
ATOM 702 O O . PRO A 1 90 ? -9.564 2.417 15.354 1.00 85.88 90 PRO A O 1
ATOM 705 N N . ALA A 1 91 ? -11.056 1.740 13.780 1.00 80.81 91 ALA A N 1
ATOM 706 C CA . ALA A 1 91 ? -10.121 1.613 12.665 1.00 80.81 91 ALA A CA 1
ATOM 707 C C . ALA A 1 91 ? -9.755 3.010 12.149 1.00 80.81 91 ALA A C 1
ATOM 709 O O . ALA A 1 91 ? -10.662 3.697 11.624 1.00 80.81 91 ALA A O 1
#

Radius of gyration: 24.88 Å; chains: 1; bounding box: 43×39×69 Å

Sequence (91 aa):
MSRVDHHRRNTRDRVARQGSDNILDFGLPGGLTPPRQRVTKASLRAELETATVQITRLIHCQCGHRATVAIPASWRGRMLKCSKCDARVPA

pLDDT: mean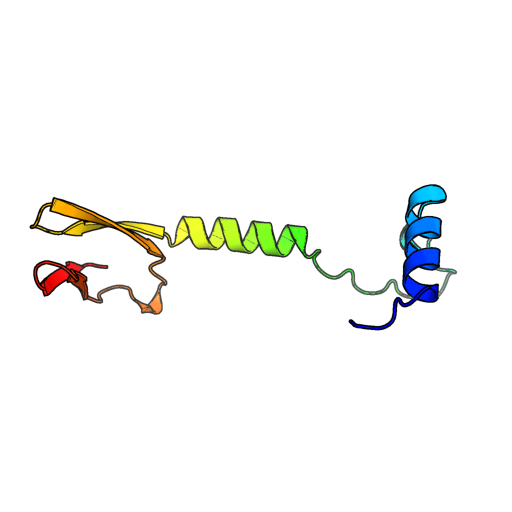 84.53, std 8.63, range [52.09, 93.12]

Secondary structure (DSSP, 8-state):
-PPP-HHHHHHHHHHHHH----TTTS-PPTTPPPP-PPPPHHHHHHHHHHHHHHHEEEEE-TTS-EEEEE--GGGTTPEEEPTTT--EEE-